Protein AF-A0ABD6EX07-F1 (afdb_monomer_lite)

Organism: NCBI:txid75299

pLDDT: mean 74.11, std 17.83, range [29.22, 96.62]

Secondary structure (DSSP, 8-state):
------S-SS-------TTTS---GGG--SSSS--EE--TT-GGG-EEPPTTS---HHHHHHHHHHHS-HHHHHHHHHHH--HHHHHHHHHHHHHHHHHHHHHHHHHHHHHHH-GGGHHHHHHHHHHHHHHHHHHHHHHHHHHHHHHS-HHHHHH-HHHHHHHHHHHHHHHHHT-S----

InterPro domains:
  IPR052792 Thioredoxin domain-containing protein 11 [PTHR46497] (18-111)

Foldseek 3Di:
DDDPDPDDDDDDPDDDDCVVDDDDPVPDDPDPPWDWDAHPPHNVPIDTQDPPDDPDPVSVVVVVLVPDDPLVNVLCCLLVADPVNLVVLLVVLVVVLVVLVVVLVVLVVVCVVDVPCVVVSVVSNVVSVLSNLVSVLVNVLSVVSVPDDSVNSPPDPVVSVVSVVVVVVSVCVSPV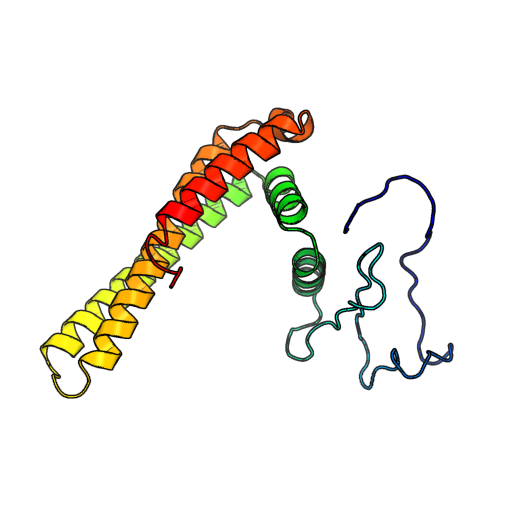DDDD

Sequence (180 aa):
MCYISSNRLMNSSSFSYVSQNELPWQYRMDRLPSLLFFPAGRRSSSALFPRNIPFSVSSVIAFVLSQCQRDLRLRIALTSCSMHCIRRNVADLRHRQNRIRRQLAVVRKVSAEYNFQVITFEKMIIMYGNELRLTQATIELLYSLQVLSKEMIKQETLWLVELYIRLRAFLLSLHPTSFV

Radius of gyration: 21.72 Å; chains: 1; bounding box: 44×51×54 Å

Structure (mmCIF, N/CA/C/O backbone):
data_AF-A0ABD6EX07-F1
#
_entry.id   AF-A0ABD6EX07-F1
#
loop_
_atom_site.group_PDB
_atom_site.id
_atom_site.type_symbol
_atom_site.label_atom_id
_atom_site.label_alt_id
_atom_site.label_comp_id
_atom_site.label_asym_id
_atom_site.label_entity_id
_atom_site.label_seq_id
_atom_site.pdbx_PDB_ins_code
_atom_site.Cartn_x
_atom_site.Cartn_y
_atom_site.Cartn_z
_atom_site.occupancy
_atom_site.B_iso_or_equiv
_atom_site.auth_seq_id
_atom_site.auth_comp_id
_atom_site.auth_asym_id
_atom_site.auth_atom_id
_atom_site.pdbx_PDB_model_num
ATOM 1 N N . MET A 1 1 ? 19.254 -8.616 -6.194 1.00 37.62 1 MET A N 1
ATOM 2 C CA . MET A 1 1 ? 19.181 -7.198 -6.586 1.00 37.62 1 MET A CA 1
ATOM 3 C C . MET A 1 1 ? 18.267 -7.152 -7.791 1.00 37.62 1 MET A C 1
ATOM 5 O O . MET A 1 1 ? 18.576 -7.835 -8.751 1.00 37.62 1 MET A O 1
ATOM 9 N N . CYS A 1 2 ? 17.122 -6.473 -7.745 1.00 34.59 2 CYS A N 1
ATOM 10 C CA . CYS A 1 2 ? 16.366 -6.248 -8.980 1.00 34.59 2 CYS A CA 1
ATOM 11 C C . CYS A 1 2 ? 17.015 -5.043 -9.651 1.00 34.59 2 CYS A C 1
ATOM 13 O O . CYS A 1 2 ? 16.791 -3.923 -9.215 1.00 34.59 2 CYS A O 1
ATOM 15 N N . TYR A 1 3 ? 17.874 -5.271 -10.638 1.00 35.72 3 TYR A N 1
ATOM 16 C CA . TYR A 1 3 ? 18.316 -4.217 -11.540 1.00 35.72 3 TYR A CA 1
ATOM 17 C C . TYR A 1 3 ? 17.559 -4.381 -12.847 1.00 35.72 3 TYR A C 1
ATOM 19 O O . TYR A 1 3 ? 17.490 -5.483 -13.387 1.00 35.72 3 TYR A O 1
ATOM 27 N N . ILE A 1 4 ? 17.029 -3.282 -13.374 1.00 37.06 4 ILE A N 1
ATOM 28 C CA . ILE A 1 4 ? 16.725 -3.198 -14.800 1.00 37.06 4 ILE A CA 1
ATOM 29 C C . ILE A 1 4 ? 18.084 -2.964 -15.467 1.00 37.06 4 ILE A C 1
ATOM 31 O O . ILE A 1 4 ? 18.524 -1.827 -15.614 1.00 37.06 4 ILE A O 1
ATOM 35 N N . SER A 1 5 ? 18.821 -4.048 -15.729 1.00 29.22 5 SER A N 1
ATOM 36 C CA . SER A 1 5 ? 20.082 -3.968 -16.467 1.00 29.22 5 SER A CA 1
ATOM 37 C C . SER A 1 5 ? 19.757 -3.698 -17.930 1.00 29.22 5 SER A C 1
ATOM 39 O O . SER A 1 5 ? 19.163 -4.542 -18.596 1.00 29.22 5 SER A O 1
ATOM 41 N N . SER A 1 6 ? 20.169 -2.535 -18.434 1.00 35.31 6 SER A N 1
ATOM 42 C CA . SER A 1 6 ? 20.129 -2.229 -19.866 1.00 35.31 6 SER A CA 1
ATOM 43 C C . SER A 1 6 ? 21.310 -2.839 -20.635 1.00 35.31 6 SER A C 1
ATOM 45 O O . SER A 1 6 ? 21.543 -2.456 -21.775 1.00 35.31 6 SER A O 1
ATOM 47 N N . ASN A 1 7 ? 22.049 -3.791 -20.053 1.00 29.69 7 ASN A N 1
ATOM 48 C CA . ASN A 1 7 ? 23.074 -4.546 -20.765 1.00 29.69 7 ASN A CA 1
ATOM 49 C C . ASN A 1 7 ? 23.002 -6.045 -20.439 1.00 29.69 7 ASN A C 1
ATOM 51 O O . ASN A 1 7 ? 23.340 -6.498 -19.346 1.00 29.69 7 ASN A O 1
ATOM 55 N N . ARG A 1 8 ? 22.491 -6.774 -21.440 1.00 39.16 8 ARG A N 1
ATOM 56 C CA . ARG A 1 8 ? 22.941 -8.074 -21.958 1.00 39.16 8 ARG A CA 1
ATOM 57 C C . ARG A 1 8 ? 23.623 -8.985 -20.927 1.00 39.16 8 ARG A C 1
ATOM 59 O O . ARG A 1 8 ? 24.832 -8.920 -20.792 1.00 39.16 8 ARG A O 1
ATOM 66 N N . LEU A 1 9 ? 22.835 -9.843 -20.266 1.00 34.16 9 LEU A N 1
ATOM 67 C CA . LEU A 1 9 ? 23.146 -11.242 -19.893 1.00 34.16 9 LEU A CA 1
ATOM 68 C C . LEU A 1 9 ? 21.909 -11.876 -19.212 1.00 34.16 9 LEU A C 1
ATOM 70 O O . LEU A 1 9 ? 21.857 -12.080 -18.004 1.00 34.16 9 LEU A O 1
ATOM 74 N N . MET A 1 10 ? 20.881 -12.085 -20.039 1.00 32.25 10 MET A N 1
ATOM 75 C CA . MET A 1 10 ? 19.688 -12.953 -19.938 1.00 32.25 10 MET A CA 1
ATOM 76 C C . MET A 1 10 ? 18.638 -12.275 -20.818 1.00 32.25 10 MET A C 1
ATOM 78 O O . MET A 1 10 ? 17.741 -11.577 -20.353 1.00 32.25 10 MET A O 1
ATOM 82 N N . ASN A 1 11 ? 18.845 -12.390 -22.131 1.00 32.47 11 ASN A N 1
ATOM 83 C CA . ASN A 1 11 ? 17.798 -12.079 -23.089 1.00 32.47 11 ASN A CA 1
ATOM 84 C C . ASN A 1 11 ? 16.588 -12.969 -22.787 1.00 32.47 11 ASN A C 1
ATOM 86 O O . ASN A 1 11 ? 16.759 -14.141 -22.461 1.00 32.47 11 ASN A O 1
ATOM 90 N N . SER A 1 12 ? 15.401 -12.404 -23.006 1.00 36.53 12 SER A N 1
ATOM 91 C CA . SER A 1 12 ? 14.098 -13.065 -23.059 1.00 36.53 12 SER A CA 1
ATOM 92 C C . SER A 1 12 ? 13.362 -13.218 -21.725 1.00 36.53 12 SER A C 1
ATOM 94 O O . SER A 1 12 ? 13.616 -14.119 -20.923 1.00 36.53 12 SER A O 1
ATOM 96 N N . SER A 1 13 ? 12.329 -12.389 -21.571 1.00 43.44 13 SER A N 1
ATOM 97 C CA . SER A 1 13 ? 11.045 -12.771 -20.980 1.00 43.44 13 SER A CA 1
ATOM 98 C C . SER A 1 13 ? 10.582 -14.099 -21.606 1.00 43.44 13 SER A C 1
ATOM 100 O O . SER A 1 13 ? 9.838 -14.112 -22.581 1.00 43.44 13 SER A O 1
ATOM 102 N N . SER A 1 14 ? 11.090 -15.225 -21.110 1.00 50.31 14 SER A N 1
ATOM 103 C CA . SER A 1 14 ? 10.880 -16.528 -21.741 1.00 50.31 14 SER A CA 1
ATOM 104 C C . SER A 1 14 ? 9.551 -17.102 -21.270 1.00 50.31 14 SER A C 1
ATOM 106 O O . SER A 1 14 ? 9.408 -17.485 -20.110 1.00 50.31 14 SER A O 1
ATOM 108 N N . PHE A 1 15 ? 8.563 -17.129 -22.163 1.00 53.25 15 PHE A N 1
ATOM 109 C CA . PHE A 1 15 ? 7.323 -17.868 -21.954 1.00 53.25 15 PHE A CA 1
ATOM 110 C C . PHE A 1 15 ? 7.602 -19.340 -22.273 1.00 53.25 15 PHE A C 1
ATOM 112 O O . PHE A 1 15 ? 7.738 -19.713 -23.435 1.00 53.25 15 PHE A O 1
ATOM 119 N N . SER A 1 16 ? 7.743 -20.171 -21.243 1.00 55.56 16 SER A N 1
ATOM 120 C CA . SER A 1 16 ? 7.928 -21.613 -21.413 1.00 55.56 16 SER A CA 1
ATOM 121 C C . SER A 1 16 ? 6.583 -22.318 -21.295 1.00 55.56 16 SER A C 1
ATOM 123 O O . SER A 1 16 ? 5.952 -22.277 -20.237 1.00 55.56 16 SER A O 1
ATOM 125 N N . TYR A 1 17 ? 6.152 -22.995 -22.359 1.00 59.66 17 TYR A N 1
ATOM 126 C CA . TYR A 1 17 ? 5.009 -23.900 -22.289 1.00 59.66 17 TYR A CA 1
ATOM 127 C C . TYR A 1 17 ? 5.399 -25.124 -21.458 1.00 59.66 17 TYR A C 1
ATOM 129 O O . TYR A 1 17 ? 6.245 -25.916 -21.864 1.00 59.66 17 TYR A O 1
ATOM 137 N N . VAL A 1 18 ? 4.780 -25.287 -20.287 1.00 61.34 18 VAL A N 1
ATOM 138 C CA . VAL A 1 18 ? 5.049 -26.423 -19.383 1.00 61.34 18 VAL A CA 1
ATOM 139 C C . VAL A 1 18 ? 4.716 -27.766 -20.047 1.00 61.34 18 VAL A C 1
ATOM 141 O O . VAL A 1 18 ? 5.316 -28.778 -19.717 1.00 61.34 18 VAL A O 1
ATOM 144 N N . SER A 1 19 ? 3.806 -27.778 -21.025 1.00 62.91 19 SER A N 1
ATOM 145 C CA . SER A 1 19 ? 3.467 -28.970 -21.812 1.00 62.91 19 SER A CA 1
ATOM 146 C C . SER A 1 19 ? 4.559 -29.414 -22.791 1.00 62.91 19 SER A C 1
ATOM 148 O O . SER A 1 19 ? 4.484 -30.527 -23.297 1.00 62.91 19 SER A O 1
ATOM 150 N N . GLN A 1 20 ? 5.542 -28.560 -23.083 1.00 66.75 20 GLN A N 1
ATOM 151 C CA . GLN A 1 20 ? 6.593 -28.821 -24.074 1.00 66.75 20 GLN A CA 1
ATOM 152 C C . GLN A 1 20 ? 7.994 -28.879 -23.454 1.00 66.75 20 GLN A C 1
ATOM 154 O O . GLN A 1 20 ? 8.940 -29.252 -24.137 1.00 66.75 20 GLN A O 1
ATOM 159 N N . ASN A 1 21 ? 8.125 -28.527 -22.171 1.00 67.31 21 ASN A N 1
ATOM 160 C CA . ASN A 1 21 ? 9.401 -28.450 -21.471 1.00 67.31 21 ASN A CA 1
ATOM 161 C C . ASN A 1 21 ? 9.330 -29.185 -20.131 1.00 67.31 21 ASN A C 1
ATOM 163 O O . ASN A 1 21 ? 8.507 -28.855 -19.275 1.00 67.31 21 ASN A O 1
ATOM 167 N N . GLU A 1 22 ? 10.256 -30.116 -19.906 1.00 72.31 22 GLU A N 1
ATOM 168 C CA . GLU A 1 22 ? 10.448 -30.712 -18.587 1.00 72.31 22 GLU A CA 1
ATOM 169 C C . GLU A 1 22 ? 11.077 -29.687 -17.639 1.00 72.31 22 GLU A C 1
ATOM 171 O O . GLU A 1 22 ? 12.250 -29.326 -17.742 1.00 72.31 22 GLU A O 1
ATOM 176 N N . LEU A 1 23 ? 10.275 -29.189 -16.698 1.00 73.38 23 LEU A N 1
ATOM 177 C CA . LEU A 1 23 ? 10.772 -28.333 -15.628 1.00 73.38 23 LEU A CA 1
ATOM 178 C C . LEU A 1 23 ? 11.360 -29.191 -14.492 1.00 73.38 23 LEU A C 1
ATOM 180 O O . LEU A 1 23 ? 10.746 -30.199 -14.107 1.00 73.38 23 LEU A O 1
ATOM 184 N N . PRO A 1 24 ? 12.491 -28.768 -13.885 1.00 77.50 24 PRO A N 1
ATOM 185 C CA . PRO A 1 24 ? 12.958 -29.327 -12.621 1.00 77.50 24 PRO A CA 1
ATOM 186 C C . PRO A 1 24 ? 11.817 -29.385 -11.604 1.00 77.50 24 PRO A C 1
ATOM 188 O O . PRO A 1 24 ? 10.959 -28.499 -11.578 1.00 77.50 24 PRO A O 1
ATOM 191 N N . TRP A 1 25 ? 11.787 -30.425 -10.768 1.00 72.75 25 TRP A N 1
ATOM 192 C CA . TRP A 1 25 ? 10.649 -30.688 -9.880 1.00 72.75 25 TRP A CA 1
ATOM 193 C C . TRP A 1 25 ? 10.307 -29.501 -8.969 1.00 72.75 25 TRP A C 1
ATOM 195 O O . TRP A 1 25 ? 9.134 -29.280 -8.684 1.00 72.75 25 TRP A O 1
ATOM 205 N N . GLN A 1 26 ? 11.301 -28.692 -8.589 1.00 70.25 26 GLN A N 1
ATOM 206 C CA . GLN A 1 26 ? 11.137 -27.497 -7.754 1.00 70.25 26 GLN A CA 1
ATOM 207 C C . GLN A 1 26 ? 10.345 -26.373 -8.443 1.00 70.25 26 GLN A C 1
ATOM 209 O O . GLN A 1 26 ? 9.873 -25.456 -7.776 1.00 70.25 26 GLN A O 1
ATOM 214 N N . TYR A 1 27 ? 10.236 -26.413 -9.773 1.00 74.56 27 TYR A N 1
ATOM 215 C CA . TYR A 1 27 ? 9.587 -25.390 -10.596 1.00 74.56 27 TYR A CA 1
ATOM 216 C C . TYR A 1 27 ? 8.322 -25.897 -11.288 1.00 74.56 27 TYR A C 1
ATOM 218 O O . TYR A 1 27 ? 7.708 -25.158 -12.060 1.00 74.56 27 TYR A O 1
ATOM 226 N N . ARG A 1 28 ? 7.916 -27.142 -11.021 1.00 73.31 28 ARG A N 1
ATOM 227 C CA . ARG A 1 28 ? 6.634 -27.656 -11.499 1.00 73.31 28 ARG A CA 1
ATOM 228 C C . ARG A 1 28 ? 5.504 -26.927 -10.787 1.00 73.31 28 ARG A C 1
ATOM 230 O O . ARG A 1 28 ? 5.499 -26.800 -9.565 1.00 73.31 28 ARG A O 1
ATOM 237 N N . MET A 1 29 ? 4.541 -26.475 -11.576 1.00 75.31 29 MET A N 1
ATOM 238 C CA . MET A 1 29 ? 3.346 -25.801 -11.088 1.00 75.31 29 MET A CA 1
ATOM 239 C C . MET A 1 29 ? 2.158 -26.733 -11.253 1.00 75.31 29 MET A C 1
ATOM 241 O O . MET A 1 29 ? 2.008 -27.390 -12.277 1.00 75.31 29 MET A O 1
ATOM 245 N N . ASP A 1 30 ? 1.302 -26.771 -10.246 1.00 76.75 30 ASP A N 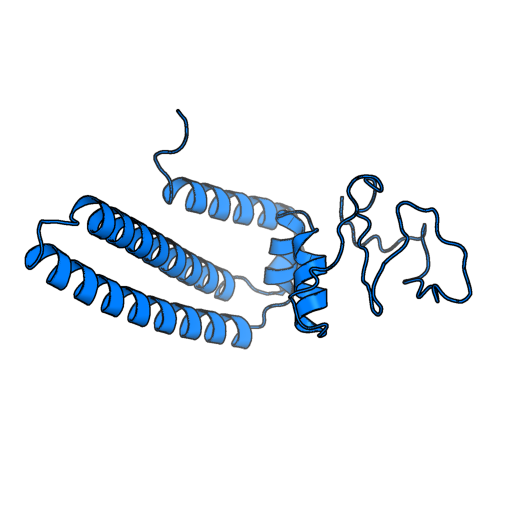1
ATOM 246 C CA . ASP A 1 30 ? 0.092 -27.593 -10.203 1.00 76.75 30 ASP A CA 1
ATOM 247 C C . ASP A 1 30 ? -1.118 -26.919 -10.877 1.00 76.75 30 ASP A C 1
ATOM 249 O O . ASP A 1 30 ? -2.174 -27.535 -11.002 1.00 76.75 30 ASP A O 1
ATOM 253 N N . ARG A 1 31 ? -0.997 -25.648 -11.292 1.00 73.69 31 ARG A N 1
ATOM 254 C CA . ARG A 1 31 ? -2.052 -24.881 -11.976 1.00 73.69 31 ARG A CA 1
ATOM 255 C C . ARG A 1 31 ? -1.477 -23.994 -13.077 1.00 73.69 31 ARG A C 1
ATOM 257 O O . ARG A 1 31 ? -0.354 -23.507 -12.961 1.00 73.69 31 ARG A O 1
ATOM 264 N N . LEU A 1 32 ? -2.263 -23.747 -14.122 1.00 74.06 32 LEU A N 1
ATOM 265 C CA . LEU A 1 32 ? -1.922 -22.842 -15.222 1.00 74.06 32 LEU A CA 1
ATOM 266 C C . LEU A 1 32 ? -3.049 -21.812 -15.445 1.00 74.06 32 LEU A C 1
ATOM 268 O O . LEU A 1 32 ? -4.214 -22.169 -15.274 1.00 74.06 32 LEU A O 1
ATOM 272 N N . PRO A 1 33 ? -2.727 -20.564 -15.844 1.00 79.69 33 PRO A N 1
ATOM 273 C CA . PRO A 1 33 ? -1.378 -19.999 -15.926 1.00 79.69 33 PRO A CA 1
ATOM 274 C C . PRO A 1 33 ? -0.758 -19.799 -14.531 1.00 79.69 33 PRO A C 1
ATOM 276 O O . PRO A 1 33 ? -1.457 -19.526 -13.559 1.00 79.69 33 PRO A O 1
ATOM 279 N N . SER A 1 34 ? 0.566 -19.927 -14.441 1.00 81.19 34 SER A N 1
ATOM 280 C CA . SER A 1 34 ? 1.347 -19.657 -13.227 1.00 81.19 34 SER A CA 1
ATOM 281 C C . SER A 1 34 ? 2.486 -18.697 -13.544 1.00 81.19 34 SER A C 1
ATOM 283 O O . SER A 1 34 ? 3.057 -18.745 -14.631 1.00 81.19 34 SER A O 1
ATOM 285 N N . LEU A 1 35 ? 2.836 -17.839 -12.585 1.00 86.44 35 LEU A N 1
ATOM 286 C CA . LEU A 1 35 ? 3.936 -16.885 -12.713 1.00 86.44 35 LEU A CA 1
ATOM 287 C C . LEU A 1 35 ? 4.935 -17.084 -11.571 1.00 86.44 35 LEU A C 1
ATOM 289 O O . LEU A 1 35 ? 4.588 -16.918 -10.404 1.00 86.44 35 LEU A O 1
ATOM 293 N N . LEU A 1 36 ? 6.180 -17.403 -11.923 1.00 87.12 36 LEU A N 1
ATOM 294 C CA . LEU A 1 36 ? 7.299 -17.564 -10.997 1.00 87.12 36 LEU A CA 1
ATOM 295 C C . LEU A 1 36 ? 8.315 -16.445 -11.225 1.00 87.12 36 LEU A C 1
ATOM 297 O O . LEU A 1 36 ? 8.772 -16.229 -12.346 1.00 87.12 36 LEU A O 1
ATOM 301 N N . PHE A 1 37 ? 8.672 -15.732 -10.162 1.00 85.56 37 PHE A N 1
ATOM 302 C CA . PHE A 1 37 ? 9.635 -14.639 -10.207 1.00 85.56 37 PHE A CA 1
ATOM 303 C C . PHE A 1 37 ? 10.985 -15.076 -9.643 1.00 85.56 37 PHE A C 1
ATOM 305 O O . PHE A 1 37 ? 11.051 -15.577 -8.522 1.00 85.56 37 PHE A O 1
ATOM 312 N N . PHE A 1 38 ? 12.066 -14.818 -10.383 1.00 85.25 38 PHE A N 1
ATOM 313 C CA . PHE A 1 38 ? 13.441 -15.069 -9.949 1.00 85.25 38 PHE A CA 1
ATOM 314 C C . PHE A 1 38 ? 14.188 -13.746 -9.745 1.00 85.25 38 PHE A C 1
ATOM 316 O O . PHE A 1 38 ? 14.539 -13.082 -10.724 1.00 85.25 38 PHE A O 1
ATOM 323 N N . PRO A 1 39 ? 14.476 -13.345 -8.495 1.00 78.75 39 PRO A N 1
ATOM 324 C CA . PRO A 1 39 ? 15.246 -12.136 -8.240 1.00 78.75 39 PRO A CA 1
ATOM 325 C C . PRO A 1 39 ? 16.671 -12.259 -8.793 1.00 78.75 39 PRO A C 1
ATOM 327 O O . PRO A 1 39 ? 17.344 -13.277 -8.602 1.00 78.75 39 PRO A O 1
ATOM 330 N N . ALA A 1 40 ? 17.180 -11.194 -9.419 1.00 74.69 40 ALA A N 1
ATOM 331 C CA . ALA A 1 40 ? 18.539 -11.210 -9.954 1.00 74.69 40 ALA A CA 1
ATOM 332 C C . ALA A 1 40 ? 19.573 -11.457 -8.836 1.00 74.69 40 ALA A C 1
ATOM 334 O O . ALA A 1 40 ? 19.522 -10.850 -7.756 1.00 74.69 40 ALA A O 1
ATOM 335 N N . GLY A 1 41 ? 20.491 -12.392 -9.091 1.00 69.56 41 GLY A N 1
ATOM 336 C CA . GLY A 1 41 ? 21.524 -12.830 -8.149 1.00 69.56 41 GLY A CA 1
ATOM 337 C C . GLY A 1 41 ? 21.032 -13.683 -6.972 1.00 69.56 41 GLY A C 1
ATOM 338 O O . GLY A 1 41 ? 21.838 -14.021 -6.116 1.00 69.56 41 GLY A O 1
ATOM 339 N N . ARG A 1 42 ? 19.736 -14.027 -6.888 1.00 70.81 42 ARG A N 1
ATOM 340 C CA . ARG A 1 42 ? 19.170 -14.857 -5.806 1.00 70.81 42 ARG A CA 1
ATOM 341 C C . ARG A 1 42 ? 18.105 -15.823 -6.338 1.00 70.81 42 ARG A C 1
ATOM 343 O O . ARG A 1 42 ? 16.933 -15.734 -5.990 1.00 70.81 42 ARG A O 1
ATOM 350 N N . ARG A 1 43 ? 18.515 -16.763 -7.198 1.00 68.25 43 ARG A N 1
ATOM 351 C CA . ARG A 1 43 ? 17.598 -17.758 -7.798 1.00 68.25 43 ARG A CA 1
ATOM 352 C C . ARG A 1 43 ? 16.905 -18.649 -6.759 1.00 68.25 43 ARG A C 1
ATOM 354 O O . ARG A 1 43 ? 15.782 -19.072 -6.998 1.00 68.25 43 ARG A O 1
ATOM 361 N N . SER A 1 44 ? 17.544 -18.890 -5.613 1.00 72.62 44 SER A N 1
ATOM 362 C CA . SER A 1 44 ? 16.983 -19.658 -4.493 1.00 72.62 44 SER A CA 1
ATOM 363 C C . SER A 1 44 ? 15.851 -18.940 -3.750 1.00 72.62 44 SER A C 1
ATOM 365 O O . SER A 1 44 ? 15.102 -19.590 -3.032 1.00 72.62 44 SER A O 1
ATOM 367 N N . SER A 1 45 ? 15.684 -17.624 -3.928 1.00 77.25 45 SER A N 1
ATOM 368 C CA . SER A 1 45 ? 14.586 -16.851 -3.334 1.00 77.25 45 SER A CA 1
ATOM 369 C C . SER A 1 45 ? 13.481 -16.563 -4.353 1.00 77.25 45 SER A C 1
ATOM 371 O O . SER A 1 45 ? 12.995 -15.434 -4.442 1.00 77.25 45 SER A O 1
ATOM 373 N N . SER A 1 46 ? 13.145 -17.546 -5.190 1.00 84.31 46 SER A N 1
ATOM 374 C CA . SER A 1 46 ? 12.055 -17.409 -6.152 1.00 84.31 46 SER A CA 1
ATOM 375 C C . SER A 1 46 ? 10.713 -17.238 -5.441 1.00 84.31 46 SER A C 1
ATOM 377 O O . SER A 1 46 ? 10.474 -17.871 -4.414 1.00 84.31 46 SER A O 1
ATOM 379 N N . ALA A 1 47 ? 9.821 -16.432 -6.007 1.00 86.62 47 ALA A N 1
ATOM 380 C CA . ALA A 1 47 ? 8.488 -16.202 -5.462 1.00 86.62 47 ALA A CA 1
ATOM 381 C C . ALA A 1 47 ? 7.421 -16.632 -6.468 1.00 86.62 47 ALA A C 1
ATOM 383 O O . ALA A 1 47 ? 7.506 -16.282 -7.646 1.00 86.62 47 ALA A O 1
ATOM 384 N N . LEU A 1 48 ? 6.410 -17.365 -6.005 1.00 88.12 48 LEU A N 1
ATOM 385 C CA . LEU A 1 48 ? 5.252 -17.750 -6.811 1.00 88.12 48 LEU A CA 1
ATOM 386 C C . LEU A 1 48 ? 4.158 -16.682 -6.706 1.00 88.12 48 LEU A C 1
ATOM 388 O O . LEU A 1 48 ? 3.874 -16.181 -5.615 1.00 88.12 48 LEU A O 1
ATOM 392 N N . PHE A 1 49 ? 3.523 -16.356 -7.830 1.00 87.62 49 PHE A N 1
ATOM 393 C CA . PHE A 1 49 ? 2.366 -15.471 -7.849 1.00 87.62 49 PHE A CA 1
ATOM 394 C C . PHE A 1 49 ? 1.211 -16.070 -7.020 1.00 87.62 49 PHE A C 1
ATOM 396 O O . PHE A 1 49 ? 0.879 -17.245 -7.201 1.00 87.62 49 PHE A O 1
ATOM 403 N N . PRO A 1 50 ? 0.583 -15.305 -6.105 1.00 89.44 50 PRO A N 1
ATOM 404 C CA . PRO A 1 50 ? -0.431 -15.853 -5.211 1.00 89.44 50 PRO A CA 1
ATOM 405 C C . PRO A 1 50 ? -1.670 -16.368 -5.951 1.00 89.44 50 PRO A C 1
ATOM 407 O O . PRO A 1 50 ? -2.246 -15.676 -6.785 1.00 89.44 50 PRO A O 1
ATOM 410 N N . ARG A 1 51 ? -2.144 -17.557 -5.564 1.00 86.31 51 ARG A N 1
ATOM 411 C CA . ARG A 1 51 ? -3.294 -18.233 -6.197 1.00 86.31 51 ARG A CA 1
ATOM 412 C C . ARG A 1 51 ? -4.621 -17.493 -6.036 1.00 86.31 51 ARG A C 1
ATOM 414 O O . ARG A 1 51 ? -5.505 -17.635 -6.869 1.00 86.31 51 ARG A O 1
ATOM 421 N N . ASN A 1 52 ? -4.757 -16.726 -4.958 1.00 88.81 52 ASN A N 1
ATOM 422 C CA . ASN A 1 52 ? -6.009 -16.060 -4.592 1.00 88.81 52 ASN A CA 1
ATOM 423 C C . ASN A 1 52 ? -6.126 -14.651 -5.192 1.00 88.81 52 ASN A C 1
ATOM 425 O O . ASN A 1 52 ? -7.056 -13.920 -4.864 1.00 88.81 52 ASN A O 1
ATOM 429 N N . ILE A 1 53 ? -5.167 -14.242 -6.029 1.00 87.00 53 ILE A N 1
ATOM 430 C CA . ILE A 1 53 ? -5.165 -12.931 -6.673 1.00 87.00 53 ILE A CA 1
ATOM 431 C C . ILE A 1 53 ? -5.525 -13.122 -8.152 1.00 87.00 53 ILE A C 1
ATOM 433 O O . ILE A 1 53 ? -4.895 -13.941 -8.820 1.00 87.00 53 ILE A O 1
ATOM 437 N N . PRO A 1 54 ? -6.494 -12.364 -8.698 1.00 89.06 54 PRO A N 1
ATOM 438 C CA . PRO A 1 54 ? -6.817 -12.425 -10.118 1.00 89.06 54 PRO A CA 1
ATOM 439 C C . PRO A 1 54 ? -5.589 -12.149 -10.987 1.00 89.06 54 PRO A C 1
ATOM 441 O O . PRO A 1 54 ? -4.857 -11.182 -10.744 1.00 89.06 54 PRO A O 1
ATOM 444 N N . PHE A 1 55 ? -5.387 -12.967 -12.021 1.00 85.94 55 PHE A N 1
ATOM 445 C CA . PHE A 1 55 ? -4.282 -12.818 -12.965 1.00 85.94 55 PHE A CA 1
ATOM 446 C C . PHE A 1 55 ? -4.565 -11.663 -13.938 1.00 85.94 55 PHE A C 1
ATOM 448 O O . PHE A 1 55 ? -5.058 -11.853 -15.045 1.00 85.94 55 PHE A O 1
ATOM 455 N N . SER A 1 56 ? -4.297 -10.436 -13.491 1.00 89.56 56 SER A N 1
ATOM 456 C CA . SER A 1 56 ? -4.458 -9.204 -14.271 1.00 89.56 56 SER A CA 1
ATOM 457 C C . SER A 1 56 ? -3.123 -8.475 -14.414 1.00 89.56 56 SER A C 1
ATOM 459 O O . SER A 1 56 ? -2.222 -8.669 -13.596 1.00 89.56 56 SER A O 1
ATOM 461 N N . VAL A 1 57 ? -3.004 -7.585 -15.405 1.00 86.56 57 VAL A N 1
ATOM 462 C CA . VAL A 1 57 ? -1.807 -6.742 -15.593 1.00 86.56 57 VAL A CA 1
ATOM 463 C C . VAL A 1 57 ? -1.451 -6.001 -14.302 1.00 86.56 57 VAL A C 1
ATOM 465 O O . VAL A 1 57 ? -0.304 -6.033 -13.863 1.00 86.56 57 VAL A O 1
ATOM 468 N N . SER A 1 58 ? -2.440 -5.394 -13.642 1.00 85.31 58 SER A N 1
ATOM 469 C CA . SER A 1 58 ? -2.240 -4.670 -12.384 1.00 85.31 58 SER A CA 1
ATOM 470 C C . SER A 1 58 ? -1.732 -5.582 -11.268 1.00 85.31 58 SER A C 1
ATOM 472 O O . SER A 1 58 ? -0.793 -5.220 -10.560 1.00 85.31 58 SER A O 1
ATOM 474 N N . SER A 1 59 ? -2.308 -6.779 -11.139 1.00 88.69 59 SER A N 1
ATOM 475 C CA . SER A 1 59 ? -1.898 -7.754 -10.127 1.00 88.69 59 SER A CA 1
ATOM 476 C C . SER A 1 59 ? -0.474 -8.258 -10.366 1.00 88.69 59 SER A C 1
ATOM 478 O O . SER A 1 59 ? 0.313 -8.356 -9.426 1.00 88.69 59 SER A O 1
ATOM 480 N N . VAL A 1 60 ? -0.121 -8.546 -11.622 1.00 89.06 60 VAL A N 1
ATOM 481 C CA . VAL A 1 60 ? 1.216 -9.011 -12.015 1.00 89.06 60 VAL A CA 1
ATOM 482 C C . VAL A 1 60 ? 2.262 -7.924 -11.774 1.00 89.06 60 VAL A C 1
ATOM 484 O O . VAL A 1 60 ? 3.303 -8.204 -11.183 1.00 89.06 60 VAL A O 1
ATOM 487 N N . ILE A 1 61 ? 1.978 -6.673 -12.150 1.00 87.56 61 ILE A N 1
ATOM 488 C CA . ILE A 1 61 ? 2.867 -5.537 -11.868 1.00 87.56 61 ILE A CA 1
ATOM 489 C C . ILE A 1 61 ? 3.056 -5.370 -10.357 1.00 87.56 61 ILE A C 1
ATOM 491 O O . ILE A 1 61 ? 4.191 -5.252 -9.897 1.00 87.56 61 ILE A O 1
ATOM 495 N N . ALA A 1 62 ? 1.975 -5.407 -9.571 1.00 87.94 62 ALA A N 1
ATOM 496 C CA . ALA A 1 62 ? 2.054 -5.306 -8.114 1.00 87.94 62 ALA A CA 1
ATOM 497 C C . ALA A 1 62 ? 2.915 -6.428 -7.511 1.00 87.94 62 ALA A C 1
ATOM 499 O O . ALA A 1 62 ? 3.751 -6.173 -6.640 1.00 87.94 62 ALA A O 1
ATOM 500 N N . PHE A 1 63 ? 2.764 -7.654 -8.016 1.00 90.12 63 PHE A N 1
ATOM 501 C CA . PHE A 1 63 ? 3.582 -8.790 -7.615 1.00 90.12 63 PHE A CA 1
ATOM 502 C C . PHE A 1 63 ? 5.062 -8.579 -7.952 1.00 90.12 63 PHE A C 1
ATOM 504 O O . PHE A 1 63 ? 5.893 -8.676 -7.053 1.00 90.12 63 PHE A O 1
ATOM 511 N N . VAL A 1 64 ? 5.409 -8.217 -9.189 1.00 88.44 64 VAL A N 1
ATOM 512 C CA . VAL A 1 64 ? 6.807 -7.965 -9.587 1.00 88.44 64 VAL A CA 1
ATOM 513 C C . VAL A 1 64 ? 7.425 -6.848 -8.747 1.00 88.44 64 VAL A C 1
ATOM 515 O O . VAL A 1 64 ? 8.519 -7.015 -8.207 1.00 88.44 64 VAL A O 1
ATOM 518 N N . LEU A 1 65 ? 6.705 -5.738 -8.560 1.00 86.12 65 LEU A N 1
ATOM 519 C CA . LEU A 1 65 ? 7.166 -4.632 -7.724 1.00 86.12 65 LEU A CA 1
ATOM 520 C C . LEU A 1 65 ? 7.386 -5.077 -6.278 1.00 86.12 65 LEU A C 1
ATOM 522 O O . LEU A 1 65 ? 8.376 -4.665 -5.682 1.00 86.12 65 LEU A O 1
ATOM 526 N N . SER A 1 66 ? 6.534 -5.944 -5.718 1.00 86.94 66 SER A N 1
ATOM 527 C CA . SER A 1 66 ? 6.697 -6.455 -4.346 1.00 86.94 66 SER A CA 1
ATOM 528 C C . SER A 1 66 ? 8.022 -7.193 -4.122 1.00 86.94 66 SER A C 1
ATOM 530 O O . SER A 1 66 ? 8.552 -7.158 -3.012 1.00 86.94 66 SER A O 1
ATOM 532 N N . GLN A 1 67 ? 8.584 -7.786 -5.180 1.00 85.94 67 GLN A N 1
ATOM 533 C CA . GLN A 1 67 ? 9.863 -8.496 -5.151 1.00 85.94 67 GLN A CA 1
ATOM 534 C C . GLN A 1 67 ? 11.073 -7.564 -5.348 1.00 85.94 67 GLN A C 1
ATOM 536 O O . GLN A 1 67 ? 12.221 -7.964 -5.135 1.00 85.94 67 GLN A O 1
ATOM 541 N N . CYS A 1 68 ? 10.853 -6.309 -5.749 1.00 82.25 68 CYS A N 1
ATOM 542 C CA . CYS A 1 68 ? 11.912 -5.317 -5.896 1.00 82.25 68 CYS A CA 1
ATOM 543 C C . CYS A 1 68 ? 12.387 -4.764 -4.539 1.00 82.25 68 CYS A C 1
ATOM 545 O O . CYS A 1 68 ? 11.645 -4.673 -3.557 1.00 82.25 68 CYS A O 1
ATOM 547 N N . GLN A 1 69 ? 13.647 -4.313 -4.496 1.00 78.31 69 GLN A N 1
ATOM 548 C CA . GLN A 1 69 ? 14.179 -3.578 -3.342 1.00 78.31 69 GLN A CA 1
ATOM 549 C C . GLN A 1 69 ? 13.358 -2.308 -3.074 1.00 78.31 69 GLN A C 1
ATOM 551 O O . GLN A 1 69 ? 12.754 -1.741 -3.986 1.00 78.31 69 GLN A O 1
ATOM 556 N N . ARG A 1 70 ? 13.324 -1.869 -1.808 1.00 73.62 70 ARG A N 1
ATOM 557 C CA . ARG A 1 70 ? 12.566 -0.681 -1.370 1.00 73.62 70 ARG A CA 1
ATOM 558 C C . ARG A 1 70 ? 12.915 0.550 -2.212 1.00 73.62 70 ARG A C 1
ATOM 560 O O . ARG A 1 70 ? 12.001 1.194 -2.709 1.00 73.62 70 ARG A O 1
ATOM 567 N N . ASP A 1 71 ? 14.198 0.785 -2.467 1.00 70.31 71 ASP A N 1
ATOM 568 C CA . ASP A 1 71 ? 14.666 1.961 -3.212 1.00 70.31 71 ASP A CA 1
ATOM 569 C C . ASP A 1 71 ? 14.203 1.947 -4.670 1.00 70.31 71 ASP A C 1
ATOM 571 O O . ASP A 1 71 ? 13.738 2.959 -5.186 1.00 70.31 71 ASP A O 1
ATOM 575 N N . LEU A 1 72 ? 14.243 0.780 -5.326 1.00 74.69 72 LEU A N 1
ATOM 576 C CA . LEU A 1 72 ? 13.734 0.642 -6.690 1.00 74.69 72 LEU A CA 1
ATOM 577 C C . LEU A 1 72 ? 12.213 0.830 -6.740 1.00 74.69 72 LEU A C 1
ATOM 579 O O . LEU A 1 72 ? 11.722 1.518 -7.631 1.00 74.69 72 LEU A O 1
ATOM 583 N N . ARG A 1 73 ? 11.466 0.261 -5.785 1.00 79.56 73 ARG A N 1
ATOM 584 C CA . ARG A 1 73 ? 10.011 0.467 -5.695 1.00 79.56 73 ARG A CA 1
ATOM 585 C C . ARG A 1 73 ? 9.664 1.942 -5.551 1.00 79.56 73 ARG A C 1
ATOM 587 O O . ARG A 1 73 ? 8.790 2.425 -6.263 1.00 79.56 73 ARG A O 1
ATOM 594 N N . LEU A 1 74 ? 10.364 2.640 -4.656 1.00 73.12 74 LEU A N 1
ATOM 595 C CA . LEU A 1 74 ? 10.198 4.075 -4.457 1.00 73.12 74 LEU A CA 1
ATOM 596 C C . LEU A 1 74 ? 10.529 4.825 -5.743 1.00 73.12 74 LEU A C 1
ATOM 598 O O . LEU A 1 74 ? 9.687 5.559 -6.241 1.00 73.12 74 LEU A O 1
ATOM 602 N N . ARG A 1 75 ? 11.690 4.572 -6.352 1.00 72.00 75 ARG A N 1
ATOM 603 C CA . ARG A 1 75 ? 12.083 5.228 -7.603 1.00 72.00 75 ARG A CA 1
ATOM 604 C C . ARG A 1 75 ? 11.045 5.037 -8.708 1.00 72.00 75 ARG A C 1
ATOM 606 O O . ARG A 1 75 ? 10.685 6.015 -9.348 1.00 72.00 75 ARG A O 1
ATOM 613 N N . ILE A 1 76 ? 10.536 3.818 -8.904 1.00 76.44 76 ILE A N 1
ATOM 614 C CA . ILE A 1 76 ? 9.487 3.535 -9.896 1.00 76.44 76 ILE A CA 1
ATOM 615 C C . ILE A 1 76 ? 8.202 4.300 -9.564 1.00 76.44 76 ILE A C 1
ATOM 617 O O . ILE A 1 76 ? 7.620 4.914 -10.456 1.00 76.44 76 ILE A O 1
ATOM 621 N N . ALA A 1 77 ? 7.761 4.293 -8.303 1.00 75.44 77 ALA A N 1
ATOM 622 C CA . ALA A 1 77 ? 6.561 5.016 -7.884 1.00 75.44 77 ALA A CA 1
ATOM 623 C C . ALA A 1 77 ? 6.684 6.526 -8.153 1.00 75.44 77 ALA A C 1
ATOM 625 O O . ALA A 1 77 ? 5.749 7.146 -8.658 1.00 75.44 77 ALA A O 1
ATOM 626 N N . LEU A 1 78 ? 7.858 7.096 -7.880 1.00 71.75 78 LEU A N 1
ATOM 627 C CA . LEU A 1 78 ? 8.152 8.517 -8.053 1.00 71.75 78 LEU A CA 1
ATOM 628 C C . LEU A 1 78 ? 8.263 8.929 -9.522 1.00 71.75 78 LEU A C 1
ATOM 630 O O . LEU A 1 78 ? 7.760 9.980 -9.903 1.00 71.75 78 LEU A O 1
ATOM 634 N N . THR A 1 79 ? 8.893 8.107 -10.362 1.00 71.94 79 THR A N 1
ATOM 635 C CA . THR A 1 79 ? 9.074 8.428 -11.786 1.00 71.94 79 THR A CA 1
ATOM 636 C C . THR A 1 79 ? 7.831 8.145 -12.625 1.00 71.94 79 THR A C 1
ATOM 638 O O . THR A 1 79 ? 7.630 8.794 -13.653 1.00 71.94 79 THR A O 1
ATOM 641 N N . SER A 1 80 ? 6.992 7.195 -12.203 1.00 75.25 80 SER A N 1
ATOM 642 C CA . SER A 1 80 ? 5.818 6.758 -12.972 1.00 75.25 80 SER A CA 1
ATOM 643 C C . SER A 1 80 ? 4.548 7.543 -12.633 1.00 75.25 80 SER A C 1
ATOM 645 O O . SER A 1 80 ? 3.604 7.553 -13.423 1.00 75.25 80 SER A O 1
ATOM 647 N N . CYS A 1 81 ? 4.490 8.211 -11.475 1.00 76.25 81 CYS A N 1
ATOM 648 C CA . CYS A 1 81 ? 3.303 8.955 -11.060 1.00 76.25 81 CYS A CA 1
ATOM 649 C C . CYS A 1 81 ? 3.249 10.336 -11.738 1.00 76.25 81 CYS A C 1
ATOM 651 O O . CYS A 1 81 ? 4.139 11.175 -11.617 1.00 76.25 81 CYS A O 1
ATOM 653 N N . SER A 1 82 ? 2.178 10.586 -12.491 1.00 81.25 82 SER A N 1
ATOM 654 C CA . SER A 1 82 ? 1.861 11.915 -13.021 1.00 81.25 82 SER A CA 1
ATOM 655 C C . SER A 1 82 ? 1.255 12.829 -11.949 1.00 81.25 82 SER A C 1
ATOM 657 O O . SER A 1 82 ? 0.774 12.367 -10.918 1.00 81.25 82 SER A O 1
ATOM 659 N N . MET A 1 83 ? 1.166 14.132 -12.230 1.00 80.12 83 MET A N 1
ATOM 660 C CA . MET A 1 83 ? 0.439 15.069 -11.362 1.00 80.12 83 MET A CA 1
ATOM 661 C C . MET A 1 83 ? -1.021 14.659 -11.128 1.00 80.12 83 MET A C 1
ATOM 663 O O . MET A 1 83 ? -1.547 14.824 -10.029 1.00 80.12 83 MET A O 1
ATOM 667 N N . HIS A 1 84 ? -1.673 14.079 -12.140 1.00 85.62 84 HIS A N 1
ATOM 668 C CA . HIS A 1 84 ? -3.013 13.517 -11.992 1.00 85.62 84 HIS A CA 1
ATOM 669 C C . HIS A 1 84 ? -3.023 12.313 -11.034 1.00 85.62 84 HIS A C 1
ATOM 671 O O . HIS A 1 84 ? -3.894 12.225 -10.172 1.00 85.62 84 HIS A O 1
ATOM 677 N N . CYS A 1 85 ? -2.022 11.431 -11.131 1.00 86.19 85 CYS A N 1
ATOM 678 C CA . CYS A 1 85 ? -1.828 10.322 -10.195 1.00 86.19 85 CYS A CA 1
ATOM 679 C C . CYS A 1 85 ? -1.656 10.820 -8.749 1.00 86.19 85 CYS A C 1
ATOM 681 O O . CYS A 1 85 ? -2.340 10.311 -7.863 1.00 86.19 85 CYS A O 1
ATOM 683 N N . ILE A 1 86 ? -0.836 11.850 -8.500 1.00 83.44 86 ILE A N 1
ATOM 684 C CA . ILE A 1 86 ? -0.647 12.424 -7.154 1.00 83.44 86 ILE A CA 1
ATOM 685 C C . ILE A 1 86 ? -1.975 12.953 -6.600 1.00 83.44 86 ILE A C 1
ATOM 687 O O . ILE A 1 86 ? -2.390 12.562 -5.509 1.00 83.44 86 ILE A O 1
ATOM 691 N N . ARG A 1 87 ? -2.685 13.790 -7.371 1.00 87.81 87 ARG A N 1
ATOM 692 C CA . ARG A 1 87 ? -3.975 14.370 -6.955 1.00 87.81 87 ARG A CA 1
ATOM 693 C C . ARG A 1 87 ? -5.011 13.297 -6.625 1.00 87.81 87 ARG A C 1
ATOM 695 O O . ARG A 1 87 ? -5.692 13.406 -5.608 1.00 87.81 87 ARG A O 1
ATOM 702 N N . ARG A 1 88 ? -5.100 12.252 -7.453 1.00 91.00 88 ARG A N 1
ATOM 703 C CA . ARG A 1 88 ? -6.008 11.121 -7.230 1.00 91.00 88 ARG A CA 1
ATOM 704 C C . ARG A 1 88 ? -5.666 10.366 -5.945 1.00 91.00 88 ARG A C 1
ATOM 706 O O . ARG A 1 88 ? -6.548 10.172 -5.119 1.00 91.00 88 ARG A O 1
ATOM 713 N N . ASN A 1 89 ? -4.393 10.031 -5.729 1.00 89.56 89 ASN A N 1
ATOM 714 C CA . ASN A 1 89 ? -3.960 9.354 -4.503 1.00 89.56 89 ASN A CA 1
ATOM 715 C C . ASN A 1 89 ? -4.239 10.199 -3.249 1.00 89.56 89 ASN A C 1
ATOM 717 O O . ASN A 1 89 ? -4.692 9.664 -2.241 1.00 89.56 89 ASN A O 1
ATOM 721 N N . VAL A 1 90 ? -4.029 11.519 -3.304 1.00 90.88 90 VAL A N 1
ATOM 722 C CA . VAL A 1 90 ? -4.377 12.426 -2.197 1.00 90.88 90 VAL A CA 1
ATOM 723 C C . VAL A 1 90 ? -5.882 12.412 -1.919 1.00 90.88 90 VAL A C 1
ATOM 725 O O . VAL A 1 90 ? -6.282 12.329 -0.756 1.00 90.88 90 VAL A O 1
ATOM 728 N N . ALA A 1 91 ? -6.724 12.470 -2.955 1.00 94.38 91 ALA A N 1
ATOM 729 C CA . ALA A 1 91 ? -8.175 12.387 -2.795 1.00 94.38 91 ALA A CA 1
ATOM 730 C C . ALA A 1 91 ? -8.595 11.051 -2.156 1.00 94.38 91 ALA A C 1
ATOM 732 O O . ALA A 1 91 ? -9.321 11.046 -1.160 1.00 94.38 91 ALA A O 1
ATOM 733 N N . ASP A 1 92 ? -8.065 9.931 -2.651 1.00 94.75 92 ASP A N 1
ATOM 734 C CA . ASP A 1 92 ? -8.349 8.589 -2.130 1.00 94.75 92 ASP A CA 1
ATOM 735 C C . ASP A 1 92 ? -7.915 8.440 -0.660 1.00 94.75 92 ASP A C 1
ATOM 737 O O . ASP A 1 92 ? -8.662 7.917 0.174 1.00 94.75 92 ASP A O 1
ATOM 741 N N . LEU A 1 93 ? -6.737 8.962 -0.297 1.00 93.62 93 LEU A N 1
ATOM 742 C CA . LEU A 1 93 ? -6.248 8.965 1.085 1.00 93.62 93 LEU A CA 1
ATOM 743 C C . LEU A 1 93 ? -7.125 9.823 2.002 1.00 93.62 93 LEU A C 1
ATOM 745 O O . LEU A 1 93 ? -7.420 9.401 3.121 1.00 93.62 93 LEU A O 1
ATOM 749 N N . ARG A 1 94 ? -7.604 10.984 1.537 1.00 95.38 94 ARG A N 1
ATOM 750 C CA . ARG A 1 94 ? -8.558 11.820 2.289 1.00 95.38 94 ARG A CA 1
ATOM 751 C C . ARG A 1 94 ? -9.895 11.107 2.493 1.00 95.38 94 ARG A C 1
ATOM 753 O O . ARG A 1 94 ? -10.440 11.127 3.598 1.00 95.38 94 ARG A O 1
ATOM 760 N N . HIS A 1 95 ? -10.408 10.417 1.473 1.00 96.62 95 HIS A N 1
ATOM 761 C CA . HIS A 1 95 ? -11.611 9.591 1.611 1.00 96.62 95 HIS A CA 1
ATOM 762 C C . HIS A 1 95 ? -11.415 8.475 2.640 1.00 96.62 95 HIS A C 1
ATOM 764 O O . HIS A 1 95 ? -12.273 8.267 3.505 1.00 96.62 95 HIS A O 1
ATOM 770 N N . ARG A 1 96 ? -10.262 7.799 2.604 1.00 94.56 96 ARG A N 1
ATOM 771 C CA . ARG A 1 96 ? -9.915 6.766 3.582 1.00 94.56 96 ARG A CA 1
ATOM 772 C C . ARG A 1 96 ? -9.807 7.331 4.996 1.00 94.56 96 ARG A C 1
ATOM 774 O O . ARG A 1 96 ? -10.396 6.750 5.904 1.00 94.56 96 ARG A O 1
ATOM 781 N N . GLN A 1 97 ? -9.150 8.477 5.183 1.00 96.38 97 GLN A N 1
ATOM 782 C CA . GLN A 1 97 ? -9.101 9.163 6.477 1.00 96.38 97 GLN A CA 1
ATOM 783 C C . GLN A 1 97 ? -10.501 9.444 7.022 1.00 96.38 97 GLN A C 1
ATOM 785 O O . GLN A 1 97 ? -10.771 9.172 8.188 1.00 96.38 97 GLN A O 1
ATOM 790 N N . ASN A 1 98 ? -11.409 9.951 6.187 1.00 96.62 98 ASN A N 1
ATOM 791 C CA . ASN A 1 98 ? -12.778 10.236 6.610 1.00 96.62 98 ASN A CA 1
ATOM 792 C C . ASN A 1 98 ? -13.520 8.964 7.034 1.00 96.62 98 ASN A C 1
ATOM 794 O O . ASN A 1 98 ? -14.231 8.981 8.038 1.00 96.62 98 ASN A O 1
ATOM 798 N N . ARG A 1 99 ? -13.319 7.845 6.328 1.00 96.06 99 ARG A N 1
ATOM 799 C CA . ARG A 1 99 ? -13.878 6.545 6.726 1.00 96.06 99 ARG A CA 1
ATOM 800 C C . ARG A 1 99 ? -13.328 6.080 8.075 1.00 96.06 99 ARG A C 1
ATOM 802 O O . ARG A 1 99 ? -14.119 5.715 8.940 1.00 96.06 99 ARG A O 1
ATOM 809 N N . ILE A 1 100 ? -12.011 6.150 8.275 1.00 94.69 100 ILE A N 1
ATOM 810 C CA . ILE A 1 100 ? -11.375 5.748 9.538 1.00 94.69 100 ILE A CA 1
ATOM 811 C C . ILE A 1 100 ? -11.846 6.645 10.688 1.00 94.69 100 ILE A C 1
ATOM 813 O O . ILE A 1 100 ? -12.192 6.135 11.745 1.00 94.69 100 ILE A O 1
ATOM 817 N N . ARG A 1 101 ? -11.937 7.969 10.489 1.00 96.19 101 ARG A N 1
ATOM 818 C CA . ARG A 1 101 ? -12.460 8.902 11.506 1.00 96.19 101 ARG A CA 1
ATOM 819 C C . ARG A 1 101 ? -13.885 8.542 11.929 1.00 96.19 101 ARG A C 1
ATOM 821 O O . ARG A 1 101 ? -14.178 8.552 13.120 1.00 96.19 101 ARG A O 1
ATOM 828 N N . ARG A 1 102 ? -14.753 8.178 10.976 1.00 96.19 102 ARG A N 1
ATOM 829 C CA . ARG A 1 102 ? -16.119 7.710 11.272 1.00 96.19 102 ARG A CA 1
ATOM 830 C C . ARG A 1 102 ? -16.109 6.403 12.066 1.00 96.19 102 ARG A C 1
ATOM 832 O O . ARG A 1 102 ? -16.789 6.317 13.080 1.00 96.19 102 ARG A O 1
ATOM 839 N N . GLN A 1 103 ? -15.319 5.415 11.643 1.00 94.00 103 GLN A N 1
ATOM 840 C CA . GLN A 1 103 ? -15.192 4.138 12.360 1.00 94.00 103 GLN A CA 1
ATOM 841 C C . GLN A 1 103 ? -14.657 4.337 13.781 1.00 94.00 103 GLN A C 1
ATOM 843 O O . GLN A 1 103 ? -15.197 3.776 14.728 1.00 94.00 103 GLN A O 1
ATOM 848 N N . LEU A 1 104 ? -13.656 5.200 13.946 1.00 94.69 104 LEU A N 1
ATOM 849 C CA . LEU A 1 104 ? -13.085 5.537 15.242 1.00 94.69 104 LEU A CA 1
ATOM 850 C C . LEU A 1 104 ? -14.107 6.219 16.163 1.00 94.69 104 LEU A C 1
ATOM 852 O O . LEU A 1 104 ? -14.137 5.920 17.354 1.00 94.69 104 LEU A O 1
ATOM 856 N N . ALA A 1 105 ? -14.957 7.101 15.629 1.00 94.50 105 ALA A N 1
ATOM 857 C CA . ALA A 1 105 ? -16.037 7.720 16.397 1.00 94.50 105 ALA A CA 1
ATOM 858 C C . ALA A 1 105 ? -17.050 6.677 16.899 1.00 94.50 105 ALA A C 1
ATOM 860 O O . ALA A 1 105 ? -17.424 6.706 18.070 1.00 94.50 105 ALA A O 1
ATOM 861 N N . VAL A 1 106 ? -17.435 5.722 16.043 1.00 93.19 106 VAL A N 1
ATOM 862 C CA . VAL A 1 106 ? -18.323 4.610 16.420 1.00 93.19 106 VAL A CA 1
ATOM 863 C C . VAL A 1 106 ? -17.680 3.744 17.500 1.00 93.19 106 VAL A C 1
ATOM 865 O O . VAL A 1 106 ? -18.299 3.499 18.529 1.00 93.19 106 VAL A O 1
ATOM 868 N N . VAL A 1 107 ? -16.425 3.331 17.306 1.00 92.75 107 VAL A N 1
ATOM 869 C CA . VAL A 1 107 ? -15.709 2.489 18.274 1.00 92.75 107 VAL A CA 1
ATOM 870 C C . VAL A 1 107 ? -15.569 3.179 19.627 1.00 92.75 107 VAL A C 1
ATOM 872 O O . VAL A 1 107 ? -15.798 2.543 20.648 1.00 92.75 107 VAL A O 1
ATOM 875 N N . ARG A 1 108 ? -15.254 4.479 19.658 1.00 91.75 108 ARG A N 1
ATOM 876 C CA . ARG A 1 108 ? -15.181 5.240 20.915 1.00 91.75 108 ARG A CA 1
ATOM 877 C C . ARG A 1 108 ? -16.527 5.315 21.627 1.00 91.75 108 ARG A C 1
ATOM 879 O O . ARG A 1 108 ? -16.561 5.170 22.842 1.00 91.75 108 ARG A O 1
ATOM 886 N N . LYS A 1 109 ? -17.618 5.508 20.880 1.00 91.81 109 LYS A N 1
ATOM 887 C CA . LYS A 1 109 ? -18.971 5.531 21.446 1.00 91.81 109 LYS A CA 1
ATOM 888 C C . LYS A 1 109 ? -19.338 4.176 22.057 1.00 91.81 109 LYS A C 1
ATOM 890 O O . LYS A 1 109 ? -19.681 4.118 23.229 1.00 91.81 109 LYS A O 1
ATOM 895 N N . VAL A 1 110 ? -19.186 3.092 21.295 1.00 90.62 110 VAL A N 1
ATOM 896 C CA . VAL A 1 110 ? -19.493 1.731 21.772 1.00 90.62 110 VAL A CA 1
ATOM 897 C C . VAL A 1 110 ? -18.599 1.349 22.954 1.00 90.62 110 VAL A C 1
ATOM 899 O O . VAL A 1 110 ? -19.078 0.770 23.921 1.00 90.62 110 VAL A O 1
ATOM 902 N N . SER A 1 111 ? -17.318 1.724 22.926 1.00 90.62 111 SER A N 1
ATOM 903 C CA . SER A 1 111 ? -16.397 1.476 24.038 1.00 90.62 111 SER A CA 1
ATOM 904 C C . SER A 1 111 ? -16.810 2.180 25.330 1.00 90.62 111 SER A C 1
ATOM 906 O O . SER A 1 111 ? -16.520 1.657 26.399 1.00 90.62 111 SER A O 1
ATOM 908 N N . ALA A 1 112 ? -17.440 3.355 25.245 1.00 87.31 112 ALA A N 1
ATOM 909 C CA . ALA A 1 112 ? -17.939 4.075 26.414 1.00 87.31 112 ALA A CA 1
ATOM 910 C C . ALA A 1 112 ? -19.239 3.461 26.966 1.00 87.31 112 ALA A C 1
ATOM 912 O O . ALA A 1 112 ? -19.516 3.578 28.155 1.00 87.31 112 ALA A O 1
ATOM 913 N N . GLU A 1 113 ? -20.023 2.803 26.108 1.00 87.75 113 GLU A N 1
ATOM 914 C CA . GLU A 1 113 ? -21.277 2.137 26.477 1.00 87.75 113 GLU A CA 1
ATOM 915 C C . GLU A 1 113 ? -21.052 0.708 27.016 1.00 87.75 113 GLU A C 1
ATOM 917 O O . GLU A 1 113 ? -21.815 0.250 27.865 1.00 87.75 113 GLU A O 1
ATOM 922 N N . TYR A 1 114 ? -19.998 0.003 26.577 1.00 80.88 114 TYR A N 1
ATOM 923 C CA . TYR A 1 114 ? -19.770 -1.416 26.891 1.00 80.88 114 TYR A CA 1
ATOM 924 C C . TYR A 1 114 ? -18.366 -1.697 27.464 1.00 80.88 114 TYR A C 1
ATOM 926 O O . TYR A 1 114 ? -17.411 -1.970 26.734 1.00 80.88 114 TYR A O 1
ATOM 934 N N . ASN A 1 115 ? -18.262 -1.753 28.798 1.00 73.88 115 ASN A N 1
ATOM 935 C CA . ASN A 1 115 ? -16.999 -2.006 29.516 1.00 73.88 115 ASN A CA 1
ATOM 936 C C . ASN A 1 115 ? -16.469 -3.457 29.442 1.00 73.88 115 ASN A C 1
ATOM 938 O O . ASN A 1 115 ? -15.327 -3.715 29.813 1.00 73.88 115 ASN A O 1
ATOM 942 N N . PHE A 1 116 ? -17.249 -4.428 28.958 1.00 76.88 116 PHE A N 1
ATOM 943 C CA . PHE A 1 116 ? -16.833 -5.841 28.954 1.00 76.88 116 PHE A CA 1
ATOM 944 C C . PHE A 1 116 ? -15.726 -6.165 27.922 1.00 76.88 116 PHE A C 1
ATOM 946 O O . PHE A 1 116 ? -15.068 -7.196 28.023 1.00 76.88 116 PHE A O 1
ATOM 953 N N . GLN A 1 117 ? -15.483 -5.290 26.934 1.00 82.00 117 GLN A N 1
ATOM 954 C CA . GLN A 1 117 ? -14.498 -5.507 25.858 1.00 82.00 117 GLN A CA 1
ATOM 955 C C . GLN A 1 117 ? -13.469 -4.370 25.713 1.00 82.00 117 GLN A C 1
ATOM 957 O O . GLN A 1 117 ? -12.919 -4.168 24.627 1.00 82.00 117 GLN A O 1
ATOM 962 N N . VAL A 1 118 ? -13.173 -3.638 26.795 1.00 81.81 118 VAL A N 1
ATOM 963 C CA . VAL A 1 118 ? -12.288 -2.450 26.783 1.00 81.81 118 VAL A CA 1
ATOM 964 C C . VAL A 1 118 ? -10.960 -2.710 26.064 1.00 81.81 118 VAL A C 1
ATOM 966 O O . VAL A 1 118 ? -10.604 -1.959 25.162 1.00 81.81 118 VAL A O 1
ATOM 969 N N . ILE A 1 119 ? -10.288 -3.833 26.344 1.00 84.62 119 ILE A N 1
ATOM 970 C CA . ILE A 1 119 ? -9.001 -4.186 25.712 1.00 84.62 119 ILE A CA 1
ATOM 971 C C . ILE A 1 119 ? -9.122 -4.304 24.179 1.00 84.62 119 ILE A C 1
ATOM 973 O O . ILE A 1 119 ? -8.224 -3.899 23.437 1.00 84.62 119 ILE A O 1
ATOM 977 N N . THR A 1 120 ? -10.220 -4.869 23.674 1.00 88.12 120 THR A N 1
ATOM 978 C CA . THR A 1 120 ? -10.444 -5.034 22.230 1.00 88.12 120 THR A CA 1
ATOM 979 C C . THR A 1 120 ? -10.704 -3.683 21.568 1.00 88.12 120 THR A C 1
ATOM 981 O O . THR A 1 120 ? -10.135 -3.392 20.512 1.00 88.12 120 THR A O 1
ATOM 984 N N . PHE A 1 121 ? -11.516 -2.830 22.198 1.00 90.38 121 PHE A N 1
ATOM 985 C CA . PHE A 1 121 ? -11.795 -1.487 21.695 1.00 90.38 121 PHE A CA 1
ATOM 986 C C . PHE A 1 121 ? -10.558 -0.587 21.722 1.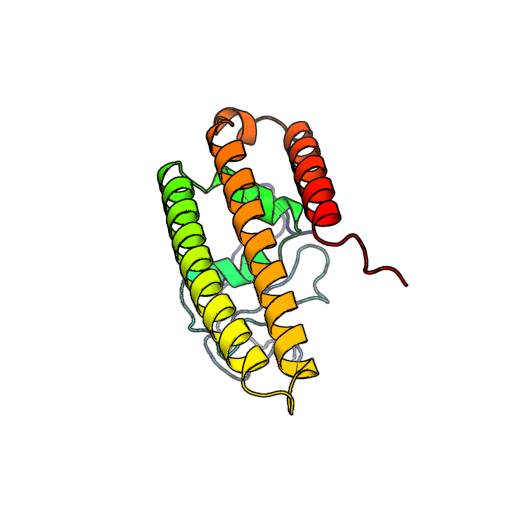00 90.38 121 PHE A C 1
ATOM 988 O O . PHE A 1 121 ? -10.289 0.090 20.730 1.00 90.38 121 PHE A O 1
ATOM 995 N N . GLU A 1 122 ? -9.747 -0.636 22.780 1.00 89.62 122 GLU A N 1
ATOM 996 C CA . GLU A 1 122 ? -8.477 0.094 22.864 1.00 89.62 122 GLU A CA 1
ATOM 997 C C . GLU A 1 122 ? -7.518 -0.297 21.738 1.00 89.62 122 GLU A C 1
ATOM 999 O O . GLU A 1 122 ? -6.977 0.575 21.053 1.00 89.62 122 GLU A O 1
ATOM 1004 N N . LYS A 1 123 ? -7.364 -1.600 21.465 1.00 90.19 123 LYS A N 1
ATOM 1005 C CA . LYS A 1 123 ? -6.556 -2.079 20.332 1.00 90.19 123 LYS A CA 1
ATOM 1006 C C . LYS A 1 123 ? -7.060 -1.524 19.000 1.00 90.19 123 LYS A C 1
ATOM 1008 O O . LYS A 1 123 ? -6.253 -1.077 18.184 1.00 90.19 123 LYS A O 1
ATOM 1013 N N . MET A 1 124 ? -8.376 -1.503 18.781 1.00 90.00 124 MET A N 1
ATOM 1014 C CA . MET A 1 124 ? -8.964 -0.919 17.570 1.00 90.00 124 MET A CA 1
ATOM 1015 C C . MET A 1 124 ? -8.733 0.595 17.487 1.00 90.00 124 MET A C 1
ATOM 1017 O O . MET A 1 124 ? -8.378 1.098 16.422 1.00 90.00 124 MET A O 1
ATOM 1021 N N . ILE A 1 125 ? -8.864 1.324 18.598 1.00 91.06 125 ILE A N 1
ATOM 1022 C CA . ILE A 1 125 ? -8.592 2.767 18.674 1.00 91.06 125 ILE A CA 1
ATOM 1023 C C . ILE A 1 125 ? -7.134 3.063 18.309 1.00 91.06 125 ILE A C 1
ATOM 1025 O O . ILE A 1 125 ? -6.878 3.952 17.493 1.00 91.06 125 ILE A O 1
ATOM 1029 N N . ILE A 1 126 ? -6.188 2.299 18.862 1.00 90.00 126 ILE A N 1
ATOM 1030 C CA . ILE A 1 126 ? -4.757 2.424 18.555 1.00 90.00 126 ILE A CA 1
ATOM 1031 C C . ILE A 1 126 ? -4.505 2.128 17.073 1.00 90.00 126 ILE A C 1
ATOM 1033 O O . ILE A 1 126 ? -3.840 2.912 16.394 1.00 90.00 126 ILE A O 1
ATOM 1037 N N . MET A 1 127 ? -5.071 1.039 16.546 1.00 88.62 127 MET A N 1
ATOM 1038 C CA . MET A 1 127 ? -4.918 0.646 15.144 1.00 88.62 127 MET A CA 1
ATOM 1039 C C . MET A 1 127 ? -5.432 1.732 14.188 1.00 88.62 127 MET A C 1
ATOM 1041 O O . MET A 1 127 ? -4.706 2.147 13.283 1.00 88.62 127 MET A O 1
ATOM 1045 N N . TYR A 1 128 ? -6.641 2.251 14.411 1.00 91.25 128 TYR A N 1
ATOM 1046 C CA . TYR A 1 128 ? -7.194 3.341 13.605 1.00 91.25 128 TYR A CA 1
ATOM 1047 C C . TYR A 1 128 ? -6.395 4.641 13.755 1.00 91.25 128 TYR A C 1
ATOM 1049 O O . TYR A 1 128 ? -6.211 5.364 12.775 1.00 91.25 128 TYR A O 1
ATOM 1057 N N . GLY A 1 129 ? -5.873 4.930 14.950 1.00 90.19 129 GLY A N 1
ATOM 1058 C CA . GLY A 1 129 ? -4.958 6.048 15.177 1.00 90.19 129 GLY A CA 1
ATOM 1059 C C . GLY A 1 129 ? -3.667 5.923 14.360 1.00 90.19 129 GLY A C 1
ATOM 1060 O O . GLY A 1 129 ? -3.238 6.889 13.728 1.00 90.19 129 GLY A O 1
ATOM 1061 N N . ASN A 1 130 ? -3.072 4.729 14.308 1.00 88.31 130 ASN A N 1
ATOM 1062 C CA . ASN A 1 130 ? -1.904 4.441 13.469 1.00 88.31 130 ASN A CA 1
ATOM 1063 C C . ASN A 1 130 ? -2.224 4.619 11.984 1.00 88.31 130 ASN A C 1
ATOM 1065 O O . ASN A 1 130 ? -1.468 5.267 11.264 1.00 88.31 130 ASN A O 1
ATOM 1069 N N . GLU A 1 131 ? -3.367 4.110 11.527 1.00 89.19 131 GLU A N 1
ATOM 1070 C CA . GLU A 1 131 ? -3.786 4.236 10.131 1.00 89.19 131 GLU A CA 1
ATOM 1071 C C . GLU A 1 131 ? -4.044 5.702 9.731 1.00 89.19 131 GLU A C 1
ATOM 1073 O O . GLU A 1 131 ? -3.659 6.132 8.640 1.00 89.19 131 GLU A O 1
ATOM 1078 N N . LEU A 1 132 ? -4.618 6.517 10.625 1.00 91.56 132 LEU A N 1
ATOM 1079 C CA . LEU A 1 132 ? -4.765 7.961 10.406 1.00 91.56 132 LEU A CA 1
ATOM 1080 C C . LEU A 1 132 ? -3.413 8.671 10.301 1.00 91.56 132 LEU A C 1
ATOM 1082 O O . LEU A 1 132 ? -3.223 9.485 9.397 1.00 91.56 132 LEU A O 1
ATOM 1086 N N . ARG A 1 133 ? -2.458 8.335 11.175 1.00 90.44 133 ARG A N 1
ATOM 1087 C CA . ARG A 1 133 ? -1.095 8.884 11.109 1.00 90.44 133 ARG A CA 1
ATOM 1088 C C . ARG A 1 133 ? -0.405 8.512 9.798 1.00 90.44 133 ARG A C 1
ATOM 1090 O O . ARG A 1 133 ? 0.124 9.393 9.129 1.00 90.44 133 ARG A O 1
ATOM 1097 N N . LEU A 1 134 ? -0.489 7.245 9.386 1.00 87.56 134 LEU A N 1
ATOM 1098 C CA . LEU A 1 134 ? 0.091 6.732 8.137 1.00 87.56 134 LEU A CA 1
ATOM 1099 C C . LEU A 1 134 ? -0.560 7.305 6.873 1.00 87.56 134 LEU A C 1
ATOM 1101 O O . LEU A 1 134 ? 0.099 7.475 5.847 1.00 87.56 134 LEU A O 1
ATOM 1105 N N . THR A 1 135 ? -1.851 7.610 6.908 1.00 88.38 135 THR A N 1
ATOM 1106 C CA . THR A 1 135 ? -2.510 8.259 5.767 1.00 88.38 135 THR A CA 1
ATOM 1107 C C . THR A 1 135 ? -2.160 9.742 5.693 1.00 88.38 135 THR A C 1
ATOM 1109 O O . THR A 1 135 ? -1.887 10.227 4.599 1.00 88.38 135 THR A O 1
ATOM 1112 N N . GLN A 1 136 ? -2.085 10.446 6.831 1.00 90.94 136 GLN A N 1
ATOM 1113 C CA . GLN A 1 136 ? -1.665 11.855 6.877 1.00 90.94 136 GLN A CA 1
ATOM 1114 C C . GLN A 1 136 ? -0.235 12.024 6.360 1.00 90.94 136 GLN A C 1
ATOM 1116 O O . GLN A 1 136 ? 0.004 12.751 5.406 1.00 90.94 136 GLN A O 1
ATOM 1121 N N . ALA A 1 137 ? 0.681 11.262 6.943 1.00 85.69 137 ALA A N 1
ATOM 1122 C CA . ALA A 1 137 ? 2.030 11.010 6.466 1.00 85.69 137 ALA A CA 1
ATOM 1123 C C . ALA A 1 137 ? 2.176 10.940 4.942 1.00 85.69 137 ALA A C 1
ATOM 1125 O O . ALA A 1 137 ? 2.972 11.643 4.324 1.00 85.69 137 ALA A O 1
ATOM 1126 N N . THR A 1 138 ? 1.401 10.038 4.342 1.00 85.31 138 THR A N 1
ATOM 1127 C CA . THR A 1 138 ? 1.492 9.745 2.917 1.00 85.31 138 THR A CA 1
ATOM 1128 C C . THR A 1 138 ? 0.992 10.927 2.092 1.00 85.31 138 THR A C 1
ATOM 1130 O O . THR A 1 138 ? 1.554 11.212 1.040 1.00 85.31 138 THR A O 1
ATOM 1133 N N . ILE A 1 139 ? -0.025 11.649 2.572 1.00 88.56 139 ILE A N 1
ATOM 1134 C CA . ILE A 1 139 ? -0.498 12.884 1.936 1.00 88.56 139 ILE A CA 1
ATOM 1135 C C . ILE A 1 139 ? 0.602 13.955 1.948 1.00 88.56 139 ILE A C 1
ATOM 1137 O O . ILE A 1 139 ? 0.874 14.531 0.897 1.00 88.56 139 ILE A O 1
ATOM 1141 N N . GLU A 1 140 ? 1.266 14.184 3.087 1.00 86.50 140 GLU A N 1
ATOM 1142 C CA . GLU A 1 140 ? 2.372 15.154 3.185 1.00 86.50 140 GLU A CA 1
ATOM 1143 C C . GLU A 1 140 ? 3.513 14.806 2.225 1.00 86.50 140 GLU A C 1
ATOM 1145 O O . GLU A 1 140 ? 4.019 15.661 1.494 1.00 86.50 140 GLU A O 1
ATOM 1150 N N . LEU A 1 141 ? 3.865 13.519 2.150 1.00 80.00 141 LEU A N 1
ATOM 1151 C CA . LEU A 1 141 ? 4.836 13.036 1.178 1.00 80.00 141 LEU A CA 1
ATOM 1152 C C . LEU A 1 141 ? 4.391 13.360 -0.252 1.00 80.00 141 LEU A C 1
ATOM 1154 O O . LEU A 1 141 ? 5.153 13.945 -1.014 1.00 80.00 141 LEU A O 1
ATOM 1158 N N . LEU A 1 142 ? 3.166 13.002 -0.629 1.00 81.88 142 LEU A N 1
ATOM 1159 C CA . LEU A 1 142 ? 2.648 13.234 -1.977 1.00 81.88 142 LEU A CA 1
ATOM 1160 C C . LEU A 1 142 ? 2.640 14.723 -2.353 1.00 81.88 142 LEU A C 1
ATOM 1162 O O . LEU A 1 142 ? 2.938 15.053 -3.501 1.00 81.88 142 LEU A O 1
ATOM 1166 N N . TYR A 1 143 ? 2.378 15.620 -1.401 1.00 82.50 143 TYR A N 1
ATOM 1167 C CA . TYR A 1 143 ? 2.522 17.059 -1.622 1.00 82.50 143 TYR A CA 1
ATOM 1168 C C . TYR A 1 143 ? 3.977 17.485 -1.814 1.00 82.50 143 TYR A C 1
ATOM 1170 O O . TYR A 1 143 ? 4.262 18.248 -2.735 1.00 82.50 143 TYR A O 1
ATOM 1178 N N . SER A 1 144 ? 4.910 16.956 -1.018 1.00 75.69 144 SER A N 1
ATOM 1179 C CA . SER A 1 144 ? 6.341 17.230 -1.213 1.00 75.69 144 SER A CA 1
ATOM 1180 C C . SER A 1 144 ? 6.830 16.788 -2.600 1.00 75.69 144 SER A C 1
ATOM 1182 O O . SER A 1 144 ? 7.635 17.469 -3.229 1.00 75.69 144 SER A O 1
ATOM 1184 N N . LEU A 1 145 ? 6.269 15.697 -3.129 1.00 71.19 145 LEU A N 1
ATOM 1185 C CA . LEU A 1 145 ? 6.572 15.187 -4.465 1.00 71.19 145 LEU A CA 1
ATOM 1186 C C . LEU A 1 145 ? 5.961 16.022 -5.590 1.00 71.19 145 LEU A C 1
ATOM 1188 O O . LEU A 1 145 ? 6.531 16.072 -6.672 1.00 71.19 145 LEU A O 1
ATOM 1192 N N . GLN A 1 146 ? 4.833 16.693 -5.353 1.00 68.06 146 GLN A N 1
ATOM 1193 C CA . GLN A 1 146 ? 4.249 17.631 -6.315 1.00 68.06 146 GLN A CA 1
ATOM 1194 C C . GLN A 1 146 ? 5.155 18.850 -6.560 1.00 68.06 146 GLN A C 1
ATOM 1196 O O . GLN A 1 146 ? 5.099 19.441 -7.637 1.00 68.06 146 GLN A O 1
ATOM 1201 N N . VAL A 1 147 ? 5.972 19.225 -5.574 1.00 64.69 147 VAL A N 1
ATOM 1202 C CA . VAL A 1 147 ? 6.924 20.341 -5.680 1.00 64.69 147 VAL A CA 1
ATOM 1203 C C . VAL A 1 147 ? 8.195 19.929 -6.436 1.00 64.69 147 VAL A C 1
ATOM 1205 O O . VAL A 1 147 ? 8.856 20.771 -7.038 1.00 64.69 147 VAL A O 1
ATOM 1208 N N . LEU A 1 148 ? 8.526 18.636 -6.460 1.00 60.59 148 LEU A N 1
ATOM 1209 C CA . LEU A 1 148 ? 9.708 18.115 -7.144 1.00 60.59 148 LEU A CA 1
ATOM 1210 C C . LEU A 1 148 ? 9.401 17.875 -8.633 1.00 60.59 148 LEU A C 1
ATOM 1212 O O . LEU A 1 148 ? 8.540 17.071 -8.986 1.00 60.59 148 LEU A O 1
ATOM 1216 N N . SER A 1 149 ? 10.115 18.567 -9.528 1.00 56.91 149 SER A N 1
ATOM 1217 C CA . SER A 1 149 ? 9.983 18.361 -10.979 1.00 56.91 149 SER A CA 1
ATOM 1218 C C . SER A 1 149 ? 10.396 16.931 -11.373 1.00 56.91 149 SER A C 1
ATOM 1220 O O . SER A 1 149 ? 11.316 16.337 -10.803 1.00 56.91 149 SER A O 1
ATOM 1222 N N . LYS A 1 150 ? 9.729 16.363 -12.388 1.00 57.94 150 LYS A N 1
ATOM 1223 C CA . LYS A 1 150 ? 10.037 15.025 -12.929 1.00 57.94 150 LYS A CA 1
ATOM 1224 C C . LYS A 1 150 ? 11.462 14.933 -13.483 1.00 57.94 150 LYS A C 1
ATOM 1226 O O . LYS A 1 150 ? 12.044 13.848 -13.499 1.00 57.94 150 LYS A O 1
ATOM 1231 N N . GLU A 1 151 ? 12.008 16.054 -13.936 1.00 54.12 151 GLU A N 1
ATOM 1232 C CA . GLU A 1 151 ? 13.363 16.206 -14.456 1.00 54.12 151 GLU A CA 1
ATOM 1233 C C . GLU A 1 151 ? 14.396 16.049 -13.328 1.00 54.12 151 GLU A C 1
ATOM 1235 O O . GLU A 1 151 ? 15.375 15.324 -13.505 1.00 54.12 151 GLU A O 1
ATOM 1240 N N . MET A 1 1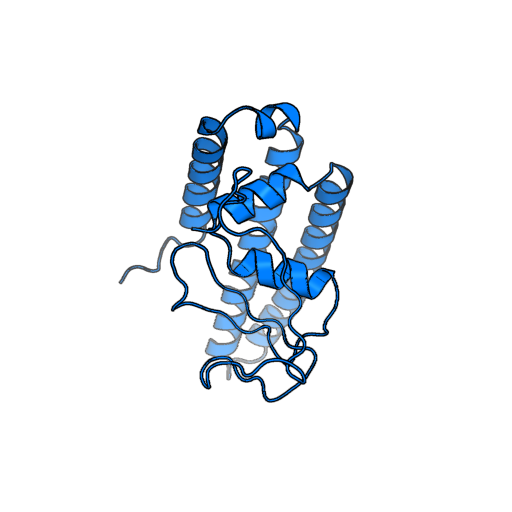52 ? 14.113 16.583 -12.132 1.00 52.47 152 MET A N 1
ATOM 1241 C CA . MET A 1 152 ? 14.970 16.426 -10.944 1.00 52.47 152 MET A CA 1
ATOM 1242 C C . MET A 1 152 ? 15.049 14.966 -10.464 1.00 52.47 152 MET A C 1
ATOM 1244 O O . MET A 1 152 ? 16.107 14.493 -10.061 1.00 52.47 152 MET A O 1
ATOM 1248 N N . ILE A 1 153 ? 13.951 14.208 -10.564 1.00 55.50 153 ILE A N 1
ATOM 1249 C CA . ILE A 1 153 ? 13.893 12.789 -10.150 1.00 55.50 153 ILE A CA 1
ATOM 1250 C C . ILE A 1 153 ? 14.640 11.874 -11.143 1.00 55.50 153 ILE A C 1
ATOM 1252 O O . ILE A 1 153 ? 15.092 10.781 -10.786 1.00 55.50 153 ILE A O 1
ATOM 1256 N N . LYS A 1 154 ? 14.780 12.298 -12.407 1.00 54.44 154 LYS A N 1
ATOM 1257 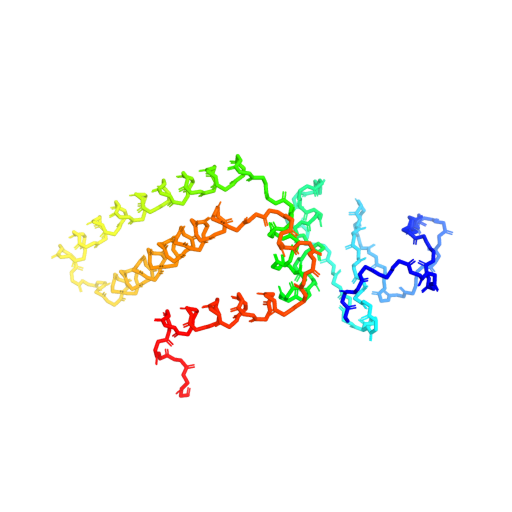C CA . LYS A 1 154 ? 15.476 11.525 -13.446 1.00 54.44 154 LYS A CA 1
ATOM 1258 C C . LYS A 1 154 ? 17.000 11.639 -13.368 1.00 54.44 154 LYS A C 1
ATOM 1260 O O . LYS A 1 154 ? 17.660 10.673 -13.751 1.00 54.44 154 LYS A O 1
ATOM 1265 N N . GLN A 1 155 ? 17.540 12.771 -12.911 1.00 53.25 155 GLN A N 1
ATOM 1266 C CA . GLN A 1 155 ? 18.950 13.114 -13.128 1.00 53.25 155 GLN A CA 1
ATOM 1267 C C . GLN A 1 155 ? 19.919 12.767 -11.988 1.00 53.25 155 GLN A C 1
ATOM 1269 O O . GLN A 1 155 ? 21.098 12.597 -12.277 1.00 53.25 155 GLN A O 1
ATOM 1274 N N . GLU A 1 156 ? 19.483 12.562 -10.739 1.00 51.50 156 GLU A N 1
ATOM 1275 C CA . GLU A 1 156 ? 20.440 12.400 -9.629 1.00 51.50 156 GLU A CA 1
ATOM 1276 C C . GLU A 1 156 ? 20.092 11.285 -8.630 1.00 51.50 156 GLU A C 1
ATOM 1278 O O . GLU A 1 156 ? 19.004 11.205 -8.059 1.00 51.50 156 GLU A O 1
ATOM 1283 N N . THR A 1 157 ? 21.077 10.421 -8.378 1.00 54.34 157 THR A N 1
ATOM 1284 C CA . THR A 1 157 ? 21.057 9.360 -7.358 1.00 54.34 157 THR A CA 1
ATOM 1285 C C . THR A 1 157 ? 21.148 9.906 -5.929 1.00 54.34 157 THR A C 1
ATOM 1287 O O . THR A 1 157 ? 20.623 9.274 -5.015 1.00 54.34 157 THR A O 1
ATOM 1290 N N . LEU A 1 158 ? 21.750 11.085 -5.733 1.00 54.81 158 LEU A N 1
ATOM 1291 C CA . LEU A 1 158 ? 21.919 11.739 -4.427 1.00 54.81 158 LEU A CA 1
ATOM 1292 C C . LEU A 1 158 ? 20.580 12.175 -3.801 1.00 54.81 158 LEU A C 1
ATOM 1294 O O . LEU A 1 158 ? 20.363 11.959 -2.611 1.00 54.81 158 LEU A O 1
ATOM 1298 N N . TRP A 1 159 ? 19.618 12.662 -4.589 1.00 59.06 159 TRP A N 1
ATOM 1299 C CA . TRP A 1 159 ? 18.302 13.058 -4.059 1.00 59.06 159 TRP A CA 1
ATOM 1300 C C . TRP A 1 159 ? 17.405 11.887 -3.684 1.00 59.06 159 TRP A C 1
ATOM 1302 O O . TRP A 1 159 ? 16.555 12.027 -2.810 1.00 59.06 159 TRP A O 1
ATOM 1312 N N . LEU A 1 160 ? 17.580 10.717 -4.305 1.00 54.72 160 LEU A N 1
ATOM 1313 C CA . LEU A 1 160 ? 16.889 9.510 -3.847 1.00 54.72 160 LEU A CA 1
ATOM 1314 C C . LEU A 1 160 ? 17.367 9.110 -2.452 1.00 54.72 160 LEU A C 1
ATOM 1316 O O . LEU A 1 160 ? 16.558 8.630 -1.664 1.00 54.72 160 LEU A O 1
ATOM 1320 N N . VAL A 1 161 ? 18.643 9.353 -2.136 1.00 56.81 161 VAL A N 1
ATOM 1321 C CA . VAL A 1 161 ? 19.194 9.169 -0.789 1.00 56.81 161 VAL A CA 1
ATOM 1322 C C . VAL A 1 161 ? 18.625 10.221 0.166 1.00 56.81 161 VAL A C 1
ATOM 1324 O O . VAL A 1 161 ? 18.141 9.847 1.227 1.00 56.81 161 VAL A O 1
ATOM 1327 N N . GLU A 1 162 ? 18.571 11.496 -0.223 1.00 61.38 162 GLU A N 1
ATOM 1328 C CA . GLU A 1 162 ? 17.961 12.585 0.566 1.00 61.38 162 GLU A CA 1
ATOM 1329 C C . GLU A 1 162 ? 16.470 12.321 0.866 1.00 61.38 162 GLU A C 1
ATOM 1331 O O . GLU A 1 162 ? 16.008 12.398 2.007 1.00 61.38 162 GLU A O 1
ATOM 1336 N N . LEU A 1 163 ? 15.702 11.938 -0.157 1.00 61.56 163 LEU A N 1
ATOM 1337 C CA . LEU A 1 163 ? 14.291 11.585 -0.043 1.00 61.56 163 LEU A CA 1
ATOM 1338 C C . LEU A 1 163 ? 14.106 10.305 0.772 1.00 61.56 163 LEU A C 1
ATOM 1340 O O . LEU A 1 163 ? 13.180 10.237 1.574 1.00 61.56 163 LEU A O 1
ATOM 1344 N N . TYR A 1 164 ? 14.980 9.307 0.610 1.00 61.34 164 TYR A N 1
ATOM 1345 C CA . TYR A 1 164 ? 15.000 8.107 1.444 1.00 61.34 164 TYR A CA 1
ATOM 1346 C C . TYR A 1 164 ? 15.300 8.444 2.906 1.00 61.34 164 TYR A C 1
ATOM 1348 O O . TYR A 1 164 ? 14.644 7.901 3.787 1.00 61.34 164 TYR A O 1
ATOM 1356 N N . ILE A 1 165 ? 16.232 9.358 3.188 1.00 61.84 165 ILE A N 1
ATOM 1357 C CA . ILE A 1 165 ? 16.535 9.831 4.544 1.00 61.84 165 ILE A CA 1
ATOM 1358 C C . ILE A 1 165 ? 15.308 10.524 5.138 1.00 61.84 165 ILE A C 1
ATOM 1360 O O . ILE A 1 165 ? 14.917 10.194 6.257 1.00 61.84 165 ILE A O 1
ATOM 1364 N N . ARG A 1 166 ? 14.641 11.403 4.379 1.00 61.47 166 ARG A N 1
ATOM 1365 C CA . ARG A 1 166 ? 13.398 12.064 4.812 1.00 61.47 166 ARG A CA 1
ATOM 1366 C C . ARG A 1 166 ? 12.272 11.063 5.049 1.00 61.47 166 ARG A C 1
ATOM 1368 O O . ARG A 1 166 ? 11.645 11.096 6.101 1.00 61.47 166 ARG A O 1
ATOM 1375 N N . LEU A 1 167 ? 12.063 10.126 4.126 1.00 59.38 167 LEU A N 1
ATOM 1376 C CA . LEU A 1 167 ? 11.105 9.025 4.256 1.00 59.38 167 LEU A CA 1
ATOM 1377 C C . LEU A 1 167 ? 11.414 8.138 5.464 1.00 59.38 167 LEU A C 1
ATOM 1379 O O . LEU A 1 167 ? 10.503 7.742 6.180 1.00 59.38 167 LEU A O 1
ATOM 1383 N N . ARG A 1 168 ? 12.686 7.820 5.708 1.00 61.25 168 ARG A N 1
ATOM 1384 C CA . ARG A 1 168 ? 13.129 6.982 6.824 1.00 61.25 168 ARG A CA 1
ATOM 1385 C C . ARG A 1 168 ? 12.951 7.698 8.156 1.00 61.25 168 ARG A C 1
ATOM 1387 O O . ARG A 1 168 ? 12.399 7.097 9.066 1.00 61.25 168 ARG A O 1
ATOM 1394 N N . ALA A 1 169 ? 13.366 8.957 8.269 1.00 61.44 169 ALA A N 1
ATOM 1395 C CA . ALA A 1 169 ? 13.141 9.779 9.459 1.00 61.44 169 ALA A CA 1
ATOM 1396 C C . ALA A 1 169 ? 11.640 9.917 9.752 1.00 61.44 169 ALA A C 1
ATOM 1398 O O . ALA A 1 169 ? 11.195 9.748 10.885 1.00 61.44 169 ALA A O 1
ATOM 1399 N N . PHE A 1 170 ? 10.848 10.113 8.700 1.00 55.34 170 PHE A N 1
ATOM 1400 C CA . PHE A 1 170 ? 9.402 10.178 8.782 1.00 55.34 170 PHE A CA 1
ATOM 1401 C C . PHE A 1 170 ? 8.776 8.843 9.248 1.00 55.34 170 PHE A C 1
ATOM 1403 O O . PHE A 1 170 ? 7.977 8.820 10.183 1.00 55.34 170 PHE A O 1
ATOM 1410 N N . LEU A 1 171 ? 9.189 7.706 8.678 1.00 52.62 171 LEU A N 1
ATOM 1411 C CA . LEU A 1 171 ? 8.761 6.367 9.113 1.00 52.62 171 LEU A CA 1
ATOM 1412 C C . LEU A 1 171 ? 9.194 6.039 10.550 1.00 52.62 171 LEU A C 1
ATOM 1414 O O . LEU A 1 171 ? 8.438 5.399 11.273 1.00 52.62 171 LEU A O 1
ATOM 1418 N N . LEU A 1 172 ? 10.373 6.493 10.980 1.00 61.12 172 LEU A N 1
ATOM 1419 C CA . LEU A 1 172 ? 10.839 6.345 12.363 1.00 61.12 172 LEU A CA 1
ATOM 1420 C C . LEU A 1 172 ? 10.007 7.200 13.331 1.00 61.12 172 LEU A C 1
ATOM 1422 O O . LEU A 1 172 ? 9.690 6.745 14.423 1.00 61.12 172 LEU A O 1
ATOM 1426 N N . SER A 1 173 ? 9.556 8.387 12.914 1.00 55.31 173 SER A N 1
ATOM 1427 C CA . SER A 1 173 ? 8.662 9.223 13.732 1.00 55.31 173 SER A CA 1
ATOM 1428 C C . SER A 1 173 ? 7.260 8.623 13.936 1.00 55.31 173 SER A C 1
ATOM 1430 O O . SER A 1 173 ? 6.552 8.997 14.869 1.00 55.31 173 SER A O 1
ATOM 1432 N N . LEU A 1 174 ? 6.860 7.663 13.095 1.00 47.69 174 LEU A N 1
ATOM 1433 C CA . LEU A 1 174 ? 5.583 6.951 13.206 1.00 47.69 174 LEU A CA 1
ATOM 1434 C C . LEU A 1 174 ? 5.608 5.793 14.222 1.00 47.69 174 LEU A C 1
ATOM 1436 O O . LEU A 1 174 ? 4.537 5.348 14.632 1.00 47.69 174 LEU A O 1
ATOM 1440 N N . HIS A 1 175 ? 6.787 5.327 14.650 1.00 49.50 175 HIS A N 1
ATOM 1441 C CA . HIS A 1 175 ? 6.956 4.292 15.676 1.00 49.50 175 HIS A CA 1
ATOM 1442 C C . HIS A 1 175 ? 8.089 4.680 16.647 1.00 49.50 175 HIS A C 1
ATOM 1444 O O . HIS A 1 175 ? 9.227 4.250 16.466 1.00 49.50 175 HIS A O 1
ATOM 1450 N N . PRO A 1 176 ? 7.801 5.447 17.718 1.00 47.38 176 PRO A N 1
ATOM 1451 C CA . PRO A 1 176 ? 8.787 5.710 18.768 1.00 47.38 176 PRO A CA 1
ATOM 1452 C C . PRO A 1 176 ? 9.133 4.456 19.589 1.00 47.38 176 PRO A C 1
ATOM 1454 O O . PRO A 1 176 ? 10.120 4.447 20.313 1.00 47.38 176 PRO A O 1
ATOM 1457 N N . THR A 1 177 ? 8.328 3.393 19.496 1.00 48.38 177 THR A N 1
ATOM 1458 C CA . THR A 1 177 ? 8.481 2.178 20.302 1.00 48.38 177 THR A CA 1
ATOM 1459 C C . THR A 1 177 ? 8.193 0.925 19.475 1.00 48.38 177 THR A C 1
ATOM 1461 O O . THR A 1 177 ? 7.049 0.534 19.248 1.00 48.38 177 THR A O 1
ATOM 1464 N N . SER A 1 178 ? 9.260 0.292 18.999 1.00 38.84 178 SER A N 1
ATOM 1465 C CA . SER A 1 178 ? 9.320 -1.150 18.728 1.00 38.84 178 SER A CA 1
ATOM 1466 C C . SER A 1 178 ? 10.787 -1.568 18.599 1.00 38.84 178 SER A C 1
ATOM 1468 O O . SER A 1 178 ? 11.234 -1.984 17.535 1.00 38.84 178 SER A O 1
ATO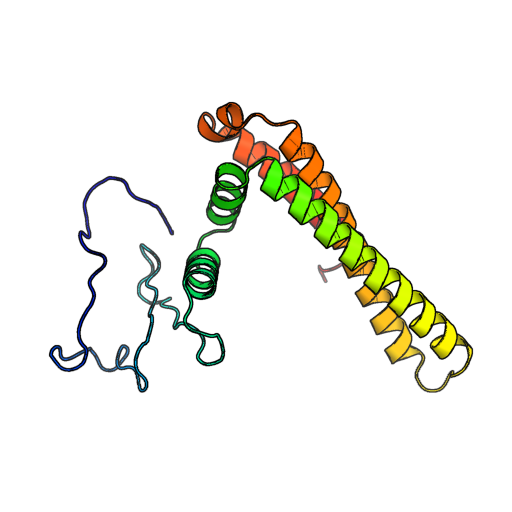M 1470 N N . PHE A 1 179 ? 11.539 -1.364 19.678 1.00 36.38 179 PHE A N 1
ATOM 1471 C CA . PHE A 1 179 ? 12.777 -2.076 19.983 1.00 36.38 179 PHE A CA 1
ATOM 1472 C C . PHE A 1 179 ? 12.819 -2.245 21.503 1.00 36.38 179 PHE A C 1
ATOM 1474 O O . PHE A 1 179 ? 13.318 -1.383 22.222 1.00 36.38 179 PHE A O 1
ATOM 1481 N N . VAL A 1 180 ? 12.196 -3.328 21.959 1.00 33.53 180 VAL A N 1
ATOM 1482 C CA . VAL A 1 180 ? 12.672 -4.158 23.068 1.00 33.53 180 VAL A CA 1
ATOM 1483 C C . VAL A 1 180 ? 12.650 -5.579 22.531 1.00 33.53 180 VAL A C 1
ATOM 1485 O O . VAL A 1 180 ? 11.627 -5.916 21.886 1.00 33.53 180 VAL A O 1
#